Protein AF-P95012-F1 (afdb_monomer_lite)

Structure (mmCIF, N/CA/C/O backbone):
data_AF-P95012-F1
#
_entry.id   AF-P95012-F1
#
loop_
_atom_site.group_PDB
_atom_site.id
_atom_site.type_symbol
_atom_site.label_atom_id
_atom_site.label_alt_id
_atom_site.label_comp_id
_atom_site.label_asym_id
_atom_site.label_entity_id
_atom_site.label_seq_id
_atom_site.pdbx_PDB_ins_code
_atom_site.Cartn_x
_atom_site.Cartn_y
_atom_site.Cartn_z
_atom_site.occupancy
_atom_site.B_iso_or_equiv
_atom_site.auth_seq_id
_atom_site.auth_comp_id
_atom_site.auth_asym_id
_atom_site.auth_atom_id
_atom_site.pdbx_PDB_model_num
ATOM 1 N N . MET A 1 1 ? -33.717 26.864 -17.865 1.00 47.66 1 MET A N 1
ATOM 2 C CA . MET A 1 1 ? -32.302 26.988 -18.289 1.00 47.66 1 MET A CA 1
ATOM 3 C C . MET A 1 1 ? -31.920 25.775 -19.132 1.00 47.66 1 MET A C 1
A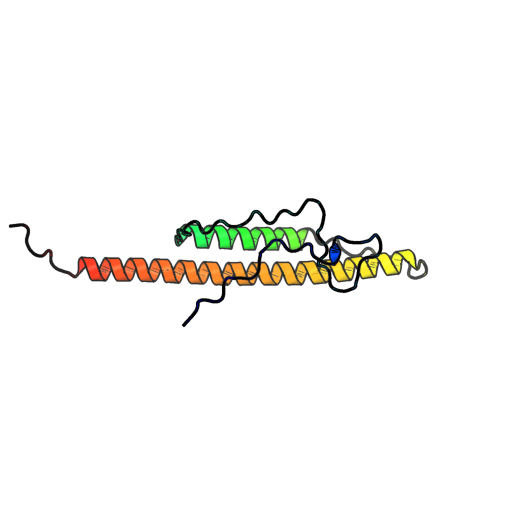TOM 5 O O . MET A 1 1 ? -32.075 24.652 -18.665 1.00 47.66 1 MET A O 1
ATOM 9 N N . ARG A 1 2 ? -31.524 25.977 -20.397 1.00 44.94 2 ARG A N 1
ATOM 10 C CA . ARG A 1 2 ? -31.216 24.892 -21.348 1.00 44.94 2 ARG A CA 1
ATOM 11 C C . ARG A 1 2 ? -29.992 24.105 -20.865 1.00 44.94 2 ARG A C 1
ATOM 13 O O . ARG A 1 2 ? -28.906 24.666 -20.758 1.00 44.94 2 ARG A O 1
ATOM 20 N N . ARG A 1 3 ? -30.170 22.813 -20.566 1.00 48.41 3 ARG A N 1
ATOM 21 C CA . ARG A 1 3 ? -29.067 21.899 -20.235 1.00 48.41 3 ARG A CA 1
ATOM 22 C C . ARG A 1 3 ? -28.123 21.835 -21.438 1.00 48.41 3 ARG A C 1
ATOM 24 O O . ARG A 1 3 ? -28.535 21.402 -22.512 1.00 48.41 3 ARG A O 1
ATOM 31 N N . ARG A 1 4 ? -26.878 22.294 -21.269 1.00 54.50 4 ARG A N 1
ATOM 32 C CA . ARG A 1 4 ? -25.815 22.109 -22.265 1.00 54.50 4 ARG A CA 1
ATOM 33 C C . ARG A 1 4 ? -25.646 20.605 -22.484 1.00 54.50 4 ARG A C 1
ATOM 35 O O . ARG A 1 4 ? -25.278 19.885 -21.560 1.00 54.50 4 ARG A O 1
ATOM 42 N N . ARG A 1 5 ? -25.981 20.133 -23.686 1.00 49.22 5 ARG A N 1
ATOM 43 C CA . ARG A 1 5 ? -25.714 18.759 -24.120 1.00 49.22 5 ARG A CA 1
ATOM 44 C C . ARG A 1 5 ? -24.192 18.551 -24.050 1.00 49.22 5 ARG A C 1
ATOM 46 O O . ARG A 1 5 ? -23.474 19.422 -24.546 1.00 49.22 5 ARG A O 1
ATOM 53 N N . PRO A 1 6 ? -23.691 17.483 -23.407 1.00 45.88 6 PRO A N 1
ATOM 54 C CA . PRO A 1 6 ? -22.258 17.219 -23.364 1.00 45.88 6 PRO A CA 1
ATOM 55 C C . PRO A 1 6 ? -21.727 17.104 -24.802 1.00 45.88 6 PRO A C 1
ATOM 57 O O . PRO A 1 6 ? -22.389 16.465 -25.629 1.00 45.88 6 PRO A O 1
ATOM 60 N N . PRO A 1 7 ? -20.595 17.754 -25.131 1.00 48.25 7 PRO A N 1
ATOM 61 C CA . PRO A 1 7 ? -20.001 17.643 -26.451 1.00 48.25 7 PRO A CA 1
ATOM 62 C C . PRO A 1 7 ? -19.681 16.174 -26.733 1.00 48.25 7 PRO A C 1
ATOM 64 O O . PRO A 1 7 ? -19.196 15.441 -25.874 1.00 48.25 7 PRO A O 1
ATOM 67 N N . HIS A 1 8 ? -20.051 15.770 -27.942 1.00 49.44 8 HIS A N 1
ATOM 68 C CA . HIS A 1 8 ? -19.921 14.445 -28.524 1.00 49.44 8 HIS A CA 1
ATOM 69 C C . HIS A 1 8 ? -18.597 13.769 -28.120 1.00 49.44 8 HIS A C 1
ATOM 71 O O . HIS A 1 8 ? -17.522 14.249 -28.465 1.00 49.44 8 HIS A O 1
ATOM 77 N N . VAL A 1 9 ? -18.678 12.627 -27.433 1.00 56.97 9 VAL A N 1
ATOM 78 C CA . VAL A 1 9 ? -17.547 11.764 -27.019 1.00 56.97 9 VAL A CA 1
ATOM 79 C C . VAL A 1 9 ? -16.832 11.075 -28.193 1.00 56.97 9 VAL A C 1
ATOM 81 O O . VAL A 1 9 ? -16.141 10.085 -28.006 1.00 56.97 9 VAL A O 1
ATOM 84 N N . ASN A 1 10 ? -17.015 11.557 -29.420 1.00 50.69 10 ASN A N 1
ATOM 85 C CA . ASN A 1 10 ? -16.535 10.869 -30.614 1.00 50.69 10 ASN A CA 1
ATOM 86 C C . ASN A 1 10 ? -16.197 11.856 -31.739 1.00 50.69 10 ASN A C 1
ATOM 88 O O . ASN A 1 10 ? -16.606 11.685 -32.883 1.00 50.69 10 ASN A O 1
ATOM 92 N N . ALA A 1 11 ? -15.542 12.966 -31.394 1.00 46.50 11 ALA A N 1
ATOM 93 C CA . ALA A 1 11 ? -14.844 13.756 -32.399 1.00 46.50 11 ALA A CA 1
ATOM 94 C C . ALA A 1 11 ? -13.460 13.117 -32.614 1.00 46.50 11 ALA A C 1
ATOM 96 O O . ALA A 1 11 ? -12.778 12.867 -31.616 1.00 46.50 11 ALA A O 1
ATOM 97 N N . PRO A 1 12 ? -13.037 12.854 -33.865 1.00 50.41 12 PRO A N 1
ATOM 98 C CA . PRO A 1 12 ? -11.712 12.315 -34.150 1.00 50.41 12 PRO A CA 1
ATOM 99 C C . PRO A 1 12 ? -10.655 13.263 -33.579 1.00 50.41 12 PRO A C 1
ATOM 101 O O . PRO A 1 12 ? -10.588 14.441 -33.947 1.00 50.41 12 PRO A O 1
ATOM 104 N N . THR A 1 13 ? -9.883 12.768 -32.615 1.00 54.50 13 THR A N 1
ATOM 105 C CA . THR A 1 13 ? -8.852 13.539 -31.928 1.00 54.50 13 THR A CA 1
ATOM 106 C C . THR A 1 13 ? -7.702 13.853 -32.890 1.00 54.50 13 THR A C 1
ATOM 108 O O . THR A 1 13 ? -7.389 13.051 -33.769 1.00 54.50 13 THR A O 1
ATOM 111 N N . PRO A 1 14 ? -7.018 15.002 -32.730 1.00 57.00 14 PRO A N 1
ATOM 112 C CA . PRO A 1 14 ? -5.882 15.369 -33.582 1.00 57.00 14 PRO A CA 1
ATOM 113 C C . PRO A 1 14 ? -4.758 14.322 -33.602 1.00 57.00 14 PRO A C 1
ATOM 115 O O . PRO A 1 14 ? -4.006 14.264 -34.567 1.00 57.00 14 PRO A O 1
ATOM 118 N N . CYS A 1 15 ? -4.658 13.490 -32.555 1.00 58.06 15 CYS A N 1
ATOM 119 C CA . CYS A 1 15 ? -3.645 12.440 -32.431 1.00 58.06 15 CYS A CA 1
ATOM 120 C C . CYS A 1 15 ? -3.807 11.297 -33.456 1.00 58.06 15 CYS A C 1
ATOM 122 O O . CYS A 1 15 ? -2.877 10.513 -33.589 1.00 58.06 15 CYS A O 1
ATOM 124 N N . ASP A 1 16 ? -4.941 11.191 -34.160 1.00 60.22 16 ASP A N 1
ATOM 125 C CA . ASP A 1 16 ? -5.210 10.097 -35.113 1.00 60.22 16 ASP A CA 1
ATOM 126 C C . ASP A 1 16 ? -4.816 10.442 -36.565 1.00 60.22 16 ASP A C 1
ATOM 128 O O . ASP A 1 16 ? -4.949 9.625 -37.470 1.00 60.22 16 ASP A O 1
ATOM 132 N N . ARG A 1 17 ? -4.376 11.684 -36.830 1.00 58.78 17 ARG A N 1
ATOM 133 C CA . ARG A 1 17 ? -4.340 12.238 -38.197 1.00 58.78 17 ARG A CA 1
ATOM 134 C C . ARG A 1 17 ? -2.951 12.387 -38.836 1.00 58.78 17 ARG A C 1
ATOM 136 O O . ARG A 1 17 ? -2.813 13.169 -39.772 1.00 58.78 17 ARG A O 1
ATOM 143 N N . GLY A 1 18 ? -1.931 11.653 -38.397 1.00 57.53 18 GLY A N 1
ATOM 144 C CA . GLY A 1 18 ? -0.644 11.648 -39.103 1.00 57.53 18 GLY A CA 1
ATOM 145 C C . GLY A 1 18 ? 0.457 10.825 -38.440 1.00 57.53 18 GLY A C 1
ATOM 146 O O . GLY A 1 18 ? 0.387 10.527 -37.252 1.00 57.53 18 GLY A O 1
ATOM 147 N N . ASP A 1 19 ? 1.496 10.508 -39.217 1.00 61.41 19 ASP A N 1
ATOM 148 C CA . ASP A 1 19 ? 2.654 9.710 -38.775 1.00 61.41 19 ASP A CA 1
ATOM 149 C C . ASP A 1 19 ? 3.515 10.420 -37.715 1.00 61.41 19 ASP A C 1
ATOM 151 O O . ASP A 1 19 ? 4.246 9.786 -36.952 1.00 61.41 19 ASP A O 1
ATOM 155 N N . VAL A 1 20 ? 3.432 11.754 -37.641 1.00 59.66 20 VAL A N 1
ATOM 156 C CA . VAL A 1 20 ? 4.244 12.574 -36.734 1.00 59.66 20 VAL A CA 1
ATOM 157 C C . VAL A 1 20 ? 3.426 12.976 -35.505 1.00 59.66 20 VAL A C 1
ATOM 159 O O . VAL A 1 20 ? 2.504 13.787 -35.580 1.00 59.66 20 VAL A O 1
ATOM 162 N N . ARG A 1 21 ? 3.782 12.405 -34.348 1.00 61.12 21 ARG A N 1
ATOM 163 C CA . ARG A 1 21 ? 3.049 12.546 -33.080 1.00 61.12 21 ARG A CA 1
ATOM 164 C C . ARG A 1 21 ? 3.363 13.874 -32.361 1.00 61.12 21 ARG A C 1
ATOM 166 O O . ARG A 1 21 ? 4.525 14.103 -32.023 1.00 61.12 21 ARG A O 1
ATOM 173 N N . PRO A 1 22 ? 2.364 14.722 -32.050 1.00 61.97 22 PRO A N 1
ATOM 174 C CA . PRO A 1 22 ? 2.592 15.983 -31.346 1.00 61.97 22 PRO A CA 1
ATOM 175 C C . PRO A 1 22 ? 2.895 15.790 -29.842 1.00 61.97 22 PRO A C 1
ATOM 177 O O . PRO A 1 22 ? 2.436 14.816 -29.231 1.00 61.97 22 PRO A O 1
ATOM 180 N N . PRO A 1 23 ? 3.637 16.726 -29.213 1.00 60.47 23 PRO A N 1
ATOM 181 C CA . PRO A 1 23 ? 3.909 16.707 -27.777 1.00 60.47 23 PRO A CA 1
ATOM 182 C C . PRO A 1 23 ? 2.610 16.940 -26.990 1.00 60.47 23 PRO A C 1
ATOM 184 O O . PRO A 1 23 ? 1.990 17.994 -27.096 1.00 60.47 23 PRO A O 1
ATOM 187 N N . GLY A 1 24 ? 2.186 15.941 -26.210 1.00 59.53 24 GLY A N 1
ATOM 188 C CA . GLY A 1 24 ? 0.995 16.016 -25.352 1.00 59.53 24 GLY A CA 1
ATOM 189 C C . GLY A 1 24 ? -0.003 14.863 -25.504 1.00 59.53 24 GLY A C 1
ATOM 190 O O . GLY A 1 24 ? -0.880 14.723 -24.654 1.00 59.53 24 GLY A O 1
ATOM 191 N N . CYS A 1 25 ? 0.122 14.007 -26.526 1.00 54.06 25 CYS A N 1
ATOM 192 C CA . CYS A 1 25 ? -0.700 12.793 -26.612 1.00 54.06 25 CYS A CA 1
ATOM 193 C C . CYS A 1 25 ? -0.226 11.770 -25.549 1.00 54.06 25 CYS A C 1
ATOM 195 O O . CYS A 1 25 ? 0.978 11.501 -25.472 1.00 54.06 25 CYS A O 1
ATOM 197 N N . PRO A 1 26 ? -1.122 11.182 -24.730 1.00 55.50 26 PRO A N 1
ATOM 198 C CA . PRO A 1 26 ? -0.739 10.115 -23.812 1.00 55.50 26 PRO A CA 1
ATOM 199 C C . PRO A 1 26 ? -0.221 8.919 -24.616 1.00 55.50 26 PRO A C 1
ATOM 201 O O . PRO A 1 26 ? -0.777 8.567 -25.657 1.00 55.50 26 PRO A O 1
ATOM 204 N N . ALA A 1 27 ? 0.857 8.292 -24.148 1.00 56.62 27 ALA A N 1
ATOM 205 C CA . ALA A 1 27 ? 1.329 7.048 -24.731 1.00 56.62 27 ALA A CA 1
ATOM 206 C C . ALA A 1 27 ? 0.290 5.955 -24.445 1.00 56.62 27 ALA A C 1
ATOM 208 O O . ALA A 1 27 ? 0.255 5.403 -23.347 1.00 56.62 27 ALA A O 1
ATOM 209 N N . SER A 1 28 ? -0.563 5.643 -25.421 1.00 59.53 28 SER A N 1
ATOM 210 C CA . SER A 1 28 ? -1.277 4.369 -25.418 1.00 59.53 28 SER A CA 1
ATOM 211 C C . SER A 1 28 ? -0.226 3.277 -25.582 1.00 59.53 28 SER A C 1
ATOM 213 O O . SER A 1 28 ? 0.340 3.114 -26.661 1.00 59.53 28 SER A O 1
ATOM 215 N N . ILE A 1 29 ? 0.098 2.585 -24.491 1.00 55.81 29 ILE A N 1
ATOM 216 C CA . ILE A 1 29 ? 0.921 1.378 -24.536 1.00 55.81 29 ILE A CA 1
ATOM 217 C C . ILE A 1 29 ? 0.022 0.273 -25.109 1.00 55.81 29 ILE A C 1
ATOM 219 O O . ILE A 1 29 ? -1.009 -0.024 -24.494 1.00 55.81 29 ILE A O 1
ATOM 223 N N . PRO A 1 30 ? 0.358 -0.321 -26.269 1.00 54.44 30 PRO A N 1
ATOM 224 C CA . PRO A 1 30 ? -0.395 -1.449 -26.805 1.00 54.44 30 PRO A CA 1
ATOM 225 C C . PRO A 1 30 ? -0.503 -2.554 -25.746 1.00 54.44 30 PRO A C 1
ATOM 227 O O . PRO A 1 30 ? 0.504 -2.950 -25.163 1.00 54.44 30 PRO A O 1
ATOM 230 N N . GLY A 1 31 ? -1.723 -3.024 -25.474 1.00 50.50 31 GLY A N 1
ATOM 231 C CA . GLY A 1 31 ? -1.992 -4.100 -24.512 1.00 50.50 31 GLY A CA 1
ATOM 232 C C . GLY A 1 31 ? -2.399 -3.664 -23.098 1.00 50.50 31 GLY A C 1
ATOM 233 O O . GLY A 1 31 ? -2.702 -4.527 -22.280 1.00 50.50 31 GLY A O 1
ATOM 234 N N . VAL A 1 32 ? -2.456 -2.361 -22.791 1.00 47.03 32 VAL A N 1
ATOM 235 C CA . VAL A 1 32 ? -2.959 -1.874 -21.492 1.00 47.03 32 VAL A CA 1
ATOM 236 C C . VAL A 1 32 ? -4.377 -1.333 -21.654 1.00 47.03 32 VAL A C 1
ATOM 238 O O . VAL A 1 32 ? -4.600 -0.129 -21.768 1.00 47.03 32 VAL A O 1
ATOM 241 N N . GLU A 1 33 ? -5.361 -2.228 -21.661 1.00 44.88 33 GLU A N 1
ATOM 242 C CA . GLU A 1 33 ? -6.757 -1.819 -21.540 1.00 44.88 33 GLU A CA 1
ATOM 243 C C . GLU A 1 33 ? -7.085 -1.570 -20.066 1.00 44.88 33 GLU A C 1
ATOM 245 O O . GLU A 1 33 ? -7.157 -2.490 -19.250 1.00 44.88 33 GLU A O 1
ATOM 250 N N . VAL A 1 34 ? -7.310 -0.306 -19.703 1.00 50.19 34 VAL A N 1
ATOM 251 C CA . VAL A 1 34 ? -8.006 0.005 -18.452 1.00 50.19 34 VAL A CA 1
ATOM 252 C C . VAL A 1 34 ? -9.465 -0.363 -18.686 1.00 50.19 34 VAL A C 1
ATOM 254 O O . VAL A 1 34 ? -10.230 0.446 -19.210 1.00 50.19 34 VAL A O 1
ATOM 257 N N . ALA A 1 35 ? -9.827 -1.606 -18.357 1.00 49.81 35 ALA A N 1
ATOM 258 C CA . ALA A 1 35 ? -11.193 -2.098 -18.460 1.00 49.81 35 ALA A CA 1
ATOM 259 C C . ALA A 1 35 ? -12.130 -1.089 -17.788 1.00 49.81 35 ALA A C 1
ATOM 261 O O . ALA A 1 35 ? -12.055 -0.849 -16.578 1.00 49.81 35 ALA A O 1
ATOM 262 N N . GLY A 1 36 ? -12.950 -0.432 -18.611 1.00 47.16 36 GLY A N 1
ATOM 263 C CA . GLY A 1 36 ? -13.826 0.647 -18.195 1.00 47.16 36 GLY A CA 1
ATOM 264 C C . GLY A 1 36 ? -14.672 0.196 -17.016 1.00 47.16 36 GLY A C 1
ATOM 265 O O . GLY A 1 36 ? -15.510 -0.696 -17.142 1.00 47.16 36 GLY A O 1
ATOM 266 N N . GLY A 1 37 ? -14.447 0.812 -15.857 1.00 50.09 37 GLY A N 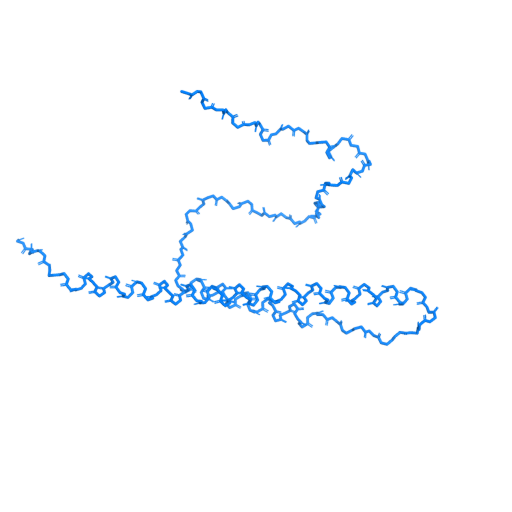1
ATOM 267 C CA . GLY A 1 37 ? -15.272 0.595 -14.683 1.00 50.09 37 GLY A CA 1
ATOM 268 C C . GLY A 1 37 ? -16.679 1.092 -14.977 1.00 50.09 37 GLY A C 1
ATOM 269 O O . GLY A 1 37 ? -16.988 2.269 -14.790 1.00 50.09 37 GLY A O 1
ATOM 270 N N . THR A 1 38 ? -17.541 0.201 -15.466 1.00 53.62 38 THR A N 1
ATOM 271 C CA . THR A 1 38 ? -18.987 0.416 -15.441 1.00 53.62 38 THR A CA 1
ATOM 272 C C . THR A 1 38 ? -19.363 0.850 -14.025 1.00 53.62 38 THR A C 1
ATOM 274 O O . THR A 1 38 ? -18.799 0.346 -13.053 1.00 53.62 38 THR A O 1
ATOM 277 N N . ARG A 1 39 ? -20.284 1.812 -13.890 1.00 58.09 39 ARG A N 1
ATOM 278 C CA . ARG A 1 39 ? -20.786 2.333 -12.603 1.00 58.09 39 ARG A CA 1
ATOM 279 C C . ARG A 1 39 ? -21.597 1.286 -11.818 1.00 58.09 39 ARG A C 1
ATOM 281 O O . ARG A 1 39 ? -22.659 1.598 -11.280 1.00 58.09 39 ARG A O 1
ATOM 288 N N . ALA A 1 40 ? -21.139 0.039 -11.773 1.00 63.41 40 ALA A N 1
ATOM 289 C CA . ALA A 1 40 ? -21.626 -0.956 -10.846 1.00 63.41 40 ALA A CA 1
ATOM 290 C C . ALA A 1 40 ? -21.533 -0.351 -9.444 1.00 63.41 40 ALA A C 1
ATOM 292 O O . ALA A 1 40 ? -20.505 0.214 -9.061 1.00 63.41 40 ALA A O 1
ATOM 293 N N . ARG A 1 41 ? -22.639 -0.403 -8.696 1.00 64.38 41 ARG A N 1
ATOM 294 C CA . ARG A 1 41 ? -22.635 0.012 -7.294 1.00 64.38 41 ARG A CA 1
ATOM 295 C C . ARG A 1 41 ? -21.570 -0.813 -6.582 1.00 64.38 41 ARG A C 1
ATOM 297 O O . ARG A 1 41 ? -21.715 -2.024 -6.445 1.00 64.38 41 ARG A O 1
ATOM 304 N N . LEU A 1 42 ? -20.498 -0.152 -6.165 1.00 69.06 42 LEU A N 1
ATOM 305 C CA . LEU A 1 42 ? -19.417 -0.802 -5.447 1.00 69.06 42 LEU A CA 1
ATOM 306 C C . LEU A 1 42 ? -19.938 -1.171 -4.060 1.00 69.06 42 LEU A C 1
ATOM 308 O O . LEU A 1 42 ? -20.251 -0.294 -3.252 1.00 69.06 42 LEU A O 1
ATOM 312 N N . ARG A 1 43 ? -20.070 -2.471 -3.796 1.00 77.25 43 ARG A N 1
ATOM 313 C CA . ARG A 1 43 ? -20.351 -2.964 -2.451 1.00 77.25 43 ARG A CA 1
ATOM 314 C C . ARG A 1 43 ? -19.025 -3.027 -1.707 1.00 77.25 43 ARG A C 1
ATOM 316 O O . ARG A 1 43 ? -18.138 -3.787 -2.079 1.00 77.25 43 ARG A O 1
ATOM 323 N N . VAL A 1 44 ? -18.888 -2.179 -0.698 1.00 83.12 44 VAL A N 1
ATOM 324 C CA . VAL A 1 44 ? -17.686 -2.089 0.129 1.00 83.12 44 VAL A CA 1
ATOM 325 C C . VAL A 1 44 ? -17.942 -2.869 1.410 1.00 83.12 44 VAL A C 1
ATOM 327 O O . VAL A 1 44 ? -18.923 -2.612 2.100 1.00 83.12 44 VAL A O 1
ATOM 330 N N . THR A 1 45 ? -17.074 -3.827 1.714 1.00 88.00 45 THR A N 1
ATOM 331 C CA . THR A 1 45 ? -17.075 -4.562 2.982 1.00 88.00 45 THR A CA 1
ATOM 332 C C . THR A 1 45 ? -15.755 -4.305 3.701 1.00 88.00 45 THR A C 1
ATOM 334 O O . THR A 1 45 ? -14.734 -4.058 3.054 1.00 88.00 45 THR A O 1
ATOM 337 N N . ALA A 1 46 ? -15.755 -4.352 5.037 1.00 88.88 46 ALA A N 1
ATOM 338 C CA . ALA A 1 46 ? -14.522 -4.200 5.813 1.00 88.88 46 ALA A CA 1
ATOM 339 C C . ALA A 1 46 ? -13.485 -5.271 5.428 1.00 88.88 46 ALA A C 1
ATOM 341 O O . ALA A 1 46 ? -12.318 -4.948 5.214 1.00 88.88 46 ALA A O 1
ATOM 342 N N . ASP A 1 47 ? -13.937 -6.514 5.250 1.00 90.94 47 ASP A N 1
ATOM 343 C CA . ASP A 1 47 ? -13.105 -7.626 4.786 1.00 90.94 47 ASP A CA 1
ATOM 344 C C . ASP A 1 47 ? -12.524 -7.372 3.385 1.00 90.94 47 ASP A C 1
ATOM 346 O O . ASP A 1 47 ? -11.318 -7.480 3.180 1.00 90.94 47 ASP A O 1
ATOM 350 N N . GLY A 1 48 ? -13.340 -6.892 2.439 1.00 91.81 48 GLY A N 1
ATOM 351 C CA . GLY A 1 48 ? -12.881 -6.562 1.087 1.00 91.81 48 GLY A CA 1
ATOM 352 C C . GLY A 1 48 ? -11.851 -5.429 1.058 1.00 91.81 48 GLY A C 1
ATOM 353 O O . GLY A 1 48 ? -10.883 -5.487 0.297 1.00 91.81 48 GLY A O 1
ATOM 354 N N . LEU A 1 49 ? -12.009 -4.415 1.917 1.00 92.38 49 LEU A N 1
ATOM 355 C CA . LEU A 1 49 ? -11.013 -3.351 2.083 1.00 92.38 49 LEU A CA 1
ATOM 356 C C . LEU A 1 49 ? -9.697 -3.891 2.654 1.00 92.38 49 LEU A C 1
ATOM 358 O O . LEU A 1 49 ? -8.627 -3.496 2.191 1.00 92.38 49 LEU A O 1
ATOM 362 N N . GLN A 1 50 ? -9.768 -4.803 3.624 1.00 93.19 50 GLN A N 1
ATOM 363 C CA . GLN A 1 50 ? -8.590 -5.413 4.235 1.00 93.19 50 GLN A CA 1
ATOM 364 C C . GLN A 1 50 ? -7.869 -6.362 3.267 1.00 93.19 50 GLN A C 1
ATOM 366 O O . GLN A 1 50 ? -6.642 -6.327 3.173 1.00 93.19 50 GLN A O 1
ATOM 371 N N . ALA A 1 51 ? -8.613 -7.146 2.486 1.00 93.50 51 ALA A N 1
ATOM 372 C CA . ALA A 1 51 ? -8.062 -7.991 1.432 1.00 93.50 51 ALA A CA 1
ATOM 373 C C . ALA A 1 51 ? -7.355 -7.152 0.354 1.00 93.50 51 ALA A C 1
ATOM 375 O O . ALA A 1 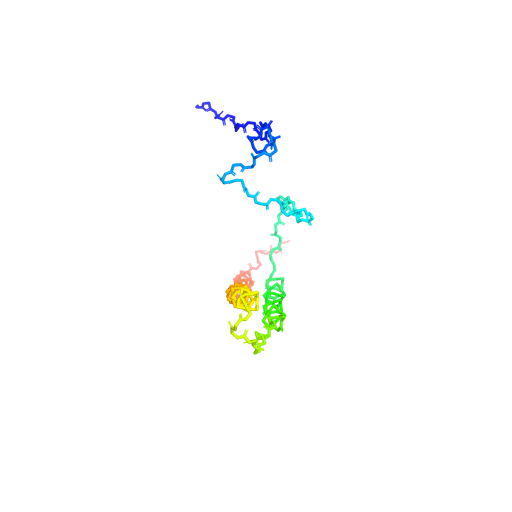51 ? -6.236 -7.470 -0.056 1.00 93.50 51 ALA A O 1
ATOM 376 N N . LEU A 1 52 ? -7.959 -6.032 -0.063 1.00 94.19 52 LEU A N 1
ATOM 377 C CA . LEU A 1 52 ? -7.331 -5.106 -1.005 1.00 94.19 52 LEU A CA 1
ATOM 378 C C . LEU A 1 52 ? -6.082 -4.444 -0.407 1.00 94.19 52 LEU A C 1
ATOM 380 O O . LEU A 1 52 ? -5.074 -4.320 -1.101 1.00 94.19 52 LEU A O 1
ATOM 384 N N . ALA A 1 53 ? -6.117 -4.067 0.875 1.00 93.69 53 ALA A N 1
ATOM 385 C CA . ALA A 1 53 ? -4.949 -3.550 1.581 1.00 93.69 53 ALA A CA 1
ATOM 386 C C . ALA A 1 53 ? -3.795 -4.564 1.575 1.00 93.69 53 ALA A C 1
ATOM 388 O O . ALA A 1 53 ? -2.670 -4.210 1.220 1.00 93.69 53 ALA A O 1
ATOM 389 N N . GLY A 1 54 ? -4.090 -5.829 1.892 1.00 96.44 54 GLY A N 1
ATOM 390 C CA . GLY A 1 54 ? -3.129 -6.928 1.820 1.00 96.44 54 GLY A CA 1
ATOM 391 C C . GLY A 1 54 ? -2.539 -7.075 0.420 1.00 96.44 54 GLY A C 1
ATOM 392 O O . GLY A 1 54 ? -1.322 -7.074 0.265 1.00 96.44 54 GLY A O 1
ATOM 393 N N . ARG A 1 55 ? -3.383 -7.070 -0.618 1.00 96.19 55 ARG A N 1
ATOM 394 C CA . ARG A 1 55 ? -2.932 -7.151 -2.015 1.00 96.19 55 ARG A CA 1
ATOM 395 C C . ARG A 1 55 ? -2.021 -5.987 -2.409 1.00 96.19 55 ARG A C 1
ATOM 397 O O . ARG A 1 55 ? -1.002 -6.208 -3.058 1.00 96.19 55 ARG A O 1
ATOM 404 N N . CYS A 1 56 ? -2.351 -4.757 -2.012 1.00 94.88 56 CYS A N 1
ATOM 405 C CA . CYS A 1 56 ? -1.486 -3.599 -2.240 1.00 94.88 56 CYS A CA 1
ATOM 406 C C . CYS A 1 56 ? -0.130 -3.752 -1.534 1.00 94.88 56 CYS A C 1
ATOM 408 O O . CYS A 1 56 ? 0.897 -3.416 -2.122 1.00 94.88 56 CYS A O 1
ATOM 410 N N . ALA A 1 57 ? -0.110 -4.269 -0.303 1.00 94.56 57 ALA A N 1
ATOM 411 C CA . ALA A 1 57 ? 1.128 -4.513 0.432 1.00 94.56 57 ALA A CA 1
ATOM 412 C C . ALA A 1 57 ? 1.986 -5.609 -0.224 1.00 94.56 57 ALA A C 1
ATOM 414 O O . ALA A 1 57 ? 3.193 -5.417 -0.372 1.00 94.56 57 ALA A O 1
ATOM 415 N N . THR A 1 58 ? 1.369 -6.704 -0.680 1.00 96.38 58 THR A N 1
ATOM 416 C CA . THR A 1 58 ? 2.047 -7.783 -1.414 1.00 96.38 58 THR A CA 1
ATOM 417 C C . THR A 1 58 ? 2.669 -7.267 -2.706 1.00 96.38 58 THR A C 1
ATOM 419 O O . THR A 1 58 ? 3.874 -7.406 -2.887 1.00 96.38 58 THR A O 1
ATOM 422 N N . LEU A 1 59 ? 1.895 -6.571 -3.549 1.00 96.19 59 LEU A N 1
ATOM 423 C CA . LEU A 1 59 ? 2.402 -5.996 -4.802 1.00 96.19 59 LEU A CA 1
ATOM 424 C C . LEU A 1 59 ? 3.532 -4.986 -4.559 1.00 96.19 59 LEU A C 1
ATOM 426 O O . LEU A 1 59 ? 4.497 -4.935 -5.316 1.00 96.19 59 LEU A O 1
ATOM 430 N N . ALA A 1 60 ? 3.455 -4.196 -3.483 1.00 92.12 60 ALA A N 1
ATOM 431 C CA . ALA A 1 60 ? 4.543 -3.300 -3.101 1.00 92.12 60 ALA A CA 1
ATOM 432 C C . ALA A 1 60 ? 5.813 -4.061 -2.690 1.00 92.12 60 ALA A C 1
ATOM 434 O O . ALA A 1 60 ? 6.921 -3.594 -2.956 1.00 92.12 60 ALA A O 1
ATOM 435 N N . GLY A 1 61 ? 5.658 -5.199 -2.010 1.00 91.62 61 GLY A N 1
ATOM 436 C CA . GLY A 1 61 ? 6.754 -6.101 -1.660 1.00 91.62 61 GLY A CA 1
ATOM 437 C C . GLY A 1 61 ? 7.403 -6.712 -2.899 1.00 91.62 61 GLY A C 1
ATOM 438 O O . GLY A 1 61 ? 8.618 -6.617 -3.052 1.00 91.62 61 GLY A O 1
ATOM 439 N N . GLU A 1 62 ? 6.594 -7.244 -3.813 1.00 93.56 62 GLU A N 1
ATOM 440 C CA . GLU A 1 62 ? 7.044 -7.817 -5.087 1.00 93.56 62 GLU A CA 1
ATOM 441 C C . GLU A 1 62 ? 7.774 -6.784 -5.951 1.00 93.56 62 GLU A C 1
ATOM 443 O O . GLU A 1 62 ? 8.876 -7.050 -6.424 1.00 93.56 62 GLU A O 1
ATOM 448 N N . LEU A 1 63 ? 7.220 -5.573 -6.093 1.00 89.88 63 LEU A N 1
ATOM 449 C CA . LEU A 1 63 ? 7.879 -4.482 -6.817 1.00 89.88 63 LEU A CA 1
ATOM 450 C C . LEU A 1 63 ? 9.220 -4.110 -6.190 1.00 89.88 63 LEU A C 1
ATOM 452 O O . LEU A 1 63 ? 10.182 -3.888 -6.916 1.00 89.88 63 LEU A O 1
ATOM 456 N N . SER A 1 64 ? 9.302 -4.044 -4.858 1.00 86.69 64 SER A N 1
ATOM 457 C CA . SER A 1 64 ? 10.568 -3.780 -4.169 1.00 86.69 64 SER A CA 1
ATOM 458 C C . SER A 1 64 ? 11.588 -4.907 -4.361 1.00 86.69 64 SER A C 1
ATOM 460 O O . SER A 1 64 ? 12.770 -4.607 -4.484 1.00 86.69 64 SER A O 1
ATOM 462 N N . ALA A 1 65 ? 11.152 -6.168 -4.411 1.00 85.62 65 ALA A N 1
ATOM 463 C CA . ALA A 1 65 ? 12.029 -7.316 -4.635 1.00 85.62 65 ALA A CA 1
ATOM 464 C C . ALA A 1 65 ? 12.504 -7.431 -6.095 1.00 85.62 65 ALA A C 1
ATOM 466 O O . ALA A 1 65 ? 13.610 -7.901 -6.346 1.00 85.62 65 ALA A O 1
ATOM 467 N N . ALA A 1 66 ? 11.689 -6.985 -7.055 1.00 83.06 66 ALA A N 1
ATOM 468 C CA . ALA A 1 66 ? 12.004 -7.041 -8.481 1.00 83.06 66 ALA A CA 1
ATOM 469 C C . ALA A 1 66 ? 13.015 -5.975 -8.941 1.00 83.06 66 ALA A C 1
ATOM 471 O O . ALA A 1 66 ? 13.551 -6.084 -10.046 1.00 83.06 66 ALA A O 1
ATOM 472 N N . VAL A 1 67 ? 13.286 -4.935 -8.138 1.00 75.94 67 VAL A N 1
ATOM 473 C CA . VAL A 1 67 ? 14.311 -3.936 -8.477 1.00 75.94 67 VAL A CA 1
ATOM 474 C C . VAL A 1 67 ? 15.688 -4.595 -8.417 1.00 75.94 67 VAL A C 1
ATOM 476 O O . VAL A 1 67 ? 16.247 -4.804 -7.343 1.00 75.94 67 VAL A O 1
ATOM 479 N N . ALA A 1 68 ? 16.236 -4.912 -9.590 1.00 66.81 68 ALA A N 1
ATOM 480 C CA . ALA A 1 68 ? 17.571 -5.477 -9.717 1.00 66.81 68 ALA A CA 1
ATOM 481 C C . ALA A 1 68 ? 18.647 -4.483 -9.230 1.00 66.81 68 ALA A C 1
ATOM 483 O O . ALA A 1 68 ? 18.531 -3.279 -9.491 1.00 66.81 68 ALA A O 1
ATOM 484 N N . PRO A 1 69 ? 19.712 -4.959 -8.559 1.00 65.31 69 PRO A N 1
ATOM 485 C CA . PRO A 1 69 ? 20.844 -4.115 -8.216 1.00 65.31 69 PRO A CA 1
ATOM 486 C C . PRO A 1 69 ? 21.546 -3.633 -9.488 1.00 65.31 69 PRO A C 1
ATOM 488 O O . PRO A 1 69 ? 21.811 -4.411 -10.406 1.00 65.31 69 PRO A O 1
ATOM 491 N N . SER A 1 70 ? 21.886 -2.346 -9.526 1.00 65.00 70 SER A N 1
ATOM 492 C CA . SER A 1 70 ? 22.822 -1.810 -10.510 1.00 65.00 70 SER A CA 1
ATOM 493 C C . SER A 1 70 ? 24.146 -2.568 -10.374 1.00 65.00 70 SER A C 1
ATOM 495 O O . SER A 1 70 ? 24.756 -2.556 -9.304 1.00 65.00 70 SER A O 1
ATOM 497 N N . GLY A 1 71 ? 24.583 -3.252 -11.432 1.00 65.19 71 GLY A N 1
ATOM 498 C CA . GLY A 1 71 ? 25.880 -3.923 -11.434 1.00 65.19 71 GLY A CA 1
ATOM 499 C C . GLY A 1 71 ? 27.031 -2.920 -11.321 1.00 65.19 71 GLY A C 1
ATOM 500 O O . GLY A 1 71 ? 26.897 -1.754 -11.697 1.00 65.19 71 GLY A O 1
ATOM 501 N N . ALA A 1 72 ? 28.187 -3.370 -10.828 1.00 65.50 72 ALA A N 1
ATOM 502 C CA . ALA A 1 72 ? 29.425 -2.623 -11.008 1.00 65.50 72 ALA A CA 1
ATOM 503 C C . ALA A 1 72 ? 29.746 -2.617 -12.504 1.00 65.50 72 ALA A C 1
ATOM 505 O O . ALA A 1 72 ? 29.863 -3.681 -13.112 1.00 65.50 72 ALA A O 1
ATOM 506 N N . VAL A 1 73 ? 29.860 -1.435 -13.108 1.00 64.62 73 VAL A N 1
ATOM 507 C CA . VAL A 1 73 ? 30.190 -1.341 -14.530 1.00 64.62 73 VAL A CA 1
ATOM 508 C C . VAL A 1 73 ? 31.363 -0.410 -14.748 1.00 64.62 73 VAL A C 1
ATOM 510 O O . VAL A 1 73 ? 31.549 0.574 -14.033 1.00 64.62 73 VAL A O 1
ATOM 513 N N . LEU A 1 74 ? 32.177 -0.765 -15.736 1.00 66.75 74 LEU A N 1
ATOM 514 C CA . LEU A 1 74 ? 33.350 -0.012 -16.135 1.00 66.75 74 LEU A CA 1
ATOM 515 C C . LEU A 1 74 ? 32.913 1.354 -16.680 1.00 66.75 74 LEU A C 1
ATOM 517 O O . LEU A 1 74 ? 32.221 1.438 -17.695 1.00 66.75 74 LEU A O 1
ATOM 521 N N . SER A 1 75 ? 33.333 2.423 -16.005 1.00 68.12 75 SER A N 1
ATOM 522 C CA . SER A 1 75 ? 32.922 3.807 -16.281 1.00 68.12 75 SER A CA 1
ATOM 523 C C . SER A 1 75 ? 33.285 4.310 -17.682 1.00 68.12 75 SER A C 1
ATOM 525 O O . SER A 1 75 ? 32.658 5.247 -18.168 1.00 68.12 75 SER A O 1
ATOM 527 N N . TRP A 1 76 ? 34.265 3.693 -18.348 1.00 70.56 76 TRP A N 1
ATOM 528 C CA . TRP A 1 76 ? 34.691 4.079 -19.696 1.00 70.56 76 TRP A CA 1
ATOM 529 C C . TRP A 1 76 ? 33.714 3.638 -20.796 1.00 70.56 76 TRP A C 1
ATOM 531 O O . TRP A 1 76 ? 33.757 4.168 -21.905 1.00 70.56 76 TRP A O 1
ATOM 541 N N . GLN A 1 77 ? 32.807 2.699 -20.514 1.00 77.75 77 GLN A N 1
ATOM 542 C CA . GLN A 1 77 ? 31.780 2.293 -21.470 1.00 77.75 77 GLN A CA 1
ATOM 543 C C . GLN A 1 77 ? 30.565 3.219 -21.339 1.00 77.75 77 GLN A C 1
ATOM 545 O O . GLN A 1 77 ? 29.740 3.056 -20.444 1.00 77.75 77 GLN A O 1
ATOM 550 N N . ALA A 1 78 ? 30.405 4.181 -22.252 1.00 80.12 78 ALA A N 1
ATOM 551 C CA . ALA A 1 78 ? 29.271 5.116 -22.223 1.00 80.12 78 ALA A CA 1
ATOM 552 C C . ALA A 1 78 ? 27.902 4.402 -22.159 1.00 80.12 78 ALA A C 1
ATOM 554 O O . ALA A 1 78 ? 27.007 4.820 -21.424 1.00 80.12 78 ALA A O 1
ATOM 555 N N . ASN A 1 79 ? 27.768 3.271 -22.863 1.00 82.62 79 ASN A N 1
ATOM 556 C CA . ASN A 1 79 ? 26.561 2.440 -22.837 1.00 82.62 79 ASN A CA 1
ATOM 557 C C . ASN A 1 79 ? 26.274 1.871 -21.441 1.00 82.62 79 ASN A C 1
ATOM 559 O O . ASN A 1 79 ? 25.132 1.884 -20.991 1.00 82.62 79 ASN A O 1
ATOM 563 N N . ALA A 1 80 ? 27.307 1.427 -20.727 1.00 82.25 80 ALA A N 1
ATOM 564 C CA . ALA A 1 80 ? 27.171 0.936 -19.364 1.00 82.25 80 ALA A CA 1
ATOM 565 C C . ALA A 1 80 ? 26.677 2.016 -18.398 1.00 82.25 80 ALA A C 1
ATOM 567 O O . ALA A 1 80 ? 25.781 1.774 -17.589 1.00 82.25 80 ALA A O 1
ATOM 568 N N . VAL A 1 81 ? 27.238 3.223 -18.502 1.00 83.50 81 VAL A N 1
ATOM 569 C CA . VAL A 1 81 ? 26.817 4.369 -17.687 1.00 83.50 81 VAL A CA 1
ATOM 570 C C . VAL A 1 81 ? 25.351 4.712 -17.964 1.00 83.50 81 VAL A C 1
ATOM 572 O O . VAL A 1 81 ? 24.583 4.923 -17.024 1.00 83.50 81 VAL A O 1
ATOM 575 N N . ALA A 1 82 ? 24.936 4.706 -19.234 1.00 85.88 82 ALA A N 1
ATOM 576 C CA . ALA A 1 82 ? 23.550 4.959 -19.619 1.00 85.88 82 ALA A CA 1
ATOM 577 C C . ALA A 1 82 ? 22.581 3.894 -19.068 1.00 85.88 82 ALA A C 1
ATOM 579 O O . ALA A 1 82 ? 21.534 4.247 -18.520 1.00 85.88 82 ALA A O 1
ATOM 580 N N . VAL A 1 83 ? 22.943 2.609 -19.150 1.00 85.75 83 VAL A N 1
ATOM 581 C CA . VAL A 1 83 ? 22.149 1.496 -18.598 1.00 85.75 83 VAL A CA 1
ATOM 582 C C . VAL A 1 83 ? 22.032 1.606 -17.076 1.00 85.75 83 VAL A C 1
ATOM 584 O O . VAL A 1 83 ? 20.930 1.506 -16.539 1.00 85.75 83 VAL A O 1
ATOM 587 N N . ASN A 1 84 ? 23.124 1.914 -16.376 1.00 85.31 84 ASN A N 1
ATOM 588 C CA . ASN A 1 84 ? 23.096 2.129 -14.928 1.00 85.31 84 ASN A CA 1
ATOM 589 C C . ASN A 1 84 ? 22.210 3.309 -14.527 1.00 85.31 84 ASN A C 1
ATOM 591 O O . ASN A 1 84 ? 21.446 3.211 -13.566 1.00 85.31 84 ASN A O 1
ATOM 595 N N . ALA A 1 85 ? 22.270 4.417 -15.270 1.00 85.69 85 ALA A N 1
ATOM 596 C CA . ALA A 1 85 ? 21.395 5.559 -15.032 1.00 85.69 85 ALA A CA 1
ATOM 597 C C . ALA A 1 85 ? 19.917 5.198 -15.266 1.00 85.69 85 ALA A C 1
ATOM 599 O O . ALA A 1 85 ? 19.050 5.623 -14.498 1.00 85.69 85 ALA A O 1
ATOM 600 N N . ALA A 1 86 ? 19.618 4.393 -16.290 1.00 86.62 86 ALA A N 1
ATOM 601 C CA . ALA A 1 86 ? 18.270 3.891 -16.543 1.00 86.62 86 ALA A CA 1
ATOM 602 C C . ALA A 1 86 ? 17.784 2.965 -15.414 1.00 86.62 86 ALA A C 1
ATOM 604 O O . ALA A 1 86 ? 16.666 3.143 -14.928 1.00 86.62 86 ALA A O 1
ATOM 605 N N . HIS A 1 87 ? 18.630 2.051 -14.930 1.00 86.94 87 HIS A N 1
ATOM 606 C CA . HIS A 1 87 ? 18.316 1.195 -13.784 1.00 86.94 87 HIS A CA 1
ATOM 607 C C . HIS A 1 87 ? 18.095 1.995 -12.501 1.00 86.94 87 HIS A C 1
ATOM 609 O O . HIS A 1 87 ? 17.115 1.749 -11.803 1.00 86.94 87 HIS A O 1
ATOM 615 N N . ALA A 1 88 ? 18.921 3.007 -12.225 1.00 85.75 88 ALA A N 1
ATOM 616 C CA . ALA A 1 88 ? 18.733 3.879 -11.068 1.00 85.75 88 ALA A CA 1
ATOM 617 C C . ALA A 1 88 ? 17.385 4.622 -11.124 1.00 85.75 88 ALA A C 1
ATOM 619 O O . ALA A 1 88 ? 16.665 4.687 -10.126 1.00 85.75 88 ALA A O 1
ATOM 620 N N . ARG A 1 89 ? 16.997 5.132 -12.302 1.00 89.06 89 ARG A N 1
ATOM 621 C CA . ARG A 1 89 ? 15.688 5.779 -12.504 1.00 89.06 89 ARG A CA 1
ATOM 622 C C . ARG A 1 89 ? 14.531 4.795 -12.348 1.00 89.06 89 ARG A C 1
ATOM 624 O O . ARG A 1 89 ? 13.539 5.134 -11.707 1.00 89.06 89 ARG A O 1
ATOM 631 N N . ALA A 1 90 ? 14.659 3.587 -12.895 1.00 87.56 90 ALA A N 1
ATOM 632 C CA . ALA A 1 90 ? 13.659 2.535 -12.742 1.00 87.56 90 ALA A CA 1
ATOM 633 C C . ALA A 1 90 ? 13.502 2.120 -11.270 1.00 87.56 90 ALA A C 1
ATOM 635 O O . ALA A 1 90 ? 12.379 2.021 -10.781 1.00 87.56 90 ALA A O 1
ATOM 636 N N . GLY A 1 91 ? 14.612 1.969 -10.541 1.00 89.12 91 GLY A N 1
ATOM 637 C CA . GLY A 1 91 ? 14.612 1.673 -9.110 1.00 89.12 91 GLY A CA 1
ATOM 638 C C . GLY A 1 91 ? 13.952 2.776 -8.282 1.00 89.12 91 GLY A C 1
ATOM 639 O O . GLY A 1 91 ? 13.107 2.487 -7.436 1.00 89.12 91 GLY A O 1
ATOM 640 N N . ALA A 1 92 ? 14.250 4.046 -8.575 1.00 88.06 92 ALA A N 1
ATOM 641 C CA . ALA A 1 92 ? 13.600 5.180 -7.918 1.00 88.06 92 ALA A CA 1
ATOM 642 C C . ALA A 1 92 ? 12.084 5.221 -8.191 1.00 88.06 92 ALA A C 1
ATOM 644 O O . ALA A 1 92 ? 11.290 5.426 -7.270 1.00 88.06 92 ALA A O 1
ATOM 645 N N . ALA A 1 93 ? 11.668 4.974 -9.437 1.00 90.12 93 ALA A N 1
ATOM 646 C CA . ALA A 1 93 ? 10.255 4.908 -9.802 1.00 90.12 93 ALA A CA 1
ATOM 647 C C . ALA A 1 93 ? 9.537 3.747 -9.093 1.00 90.12 93 ALA A C 1
ATOM 649 O O . ALA A 1 93 ? 8.463 3.943 -8.522 1.00 90.12 93 ALA A O 1
ATOM 650 N N . ALA A 1 94 ? 10.145 2.560 -9.063 1.00 90.06 94 ALA A N 1
ATOM 651 C CA . ALA A 1 94 ? 9.606 1.399 -8.364 1.00 90.06 94 ALA A CA 1
ATOM 652 C C . ALA A 1 94 ? 9.486 1.643 -6.850 1.00 90.06 94 ALA A C 1
ATOM 654 O O . ALA A 1 94 ? 8.467 1.293 -6.252 1.00 90.06 94 ALA A O 1
ATOM 655 N N . ALA A 1 95 ? 10.469 2.309 -6.235 1.00 89.25 95 ALA A N 1
ATOM 656 C CA . ALA A 1 95 ? 10.414 2.700 -4.827 1.00 89.25 95 ALA A CA 1
ATOM 657 C C . ALA A 1 95 ? 9.277 3.698 -4.542 1.00 89.25 95 ALA A C 1
ATOM 659 O O . ALA A 1 95 ? 8.553 3.551 -3.556 1.00 89.25 95 ALA A O 1
ATOM 660 N N . ALA A 1 96 ? 9.066 4.683 -5.418 1.00 93.44 96 ALA A N 1
ATOM 661 C CA . ALA A 1 96 ? 7.964 5.633 -5.280 1.00 93.44 96 ALA A CA 1
ATOM 662 C C . ALA A 1 96 ? 6.590 4.948 -5.417 1.00 93.44 96 ALA A C 1
ATOM 664 O O . ALA A 1 96 ? 5.672 5.216 -4.634 1.00 93.44 96 ALA A O 1
ATOM 665 N N . VAL A 1 97 ? 6.446 4.031 -6.380 1.00 94.56 97 VAL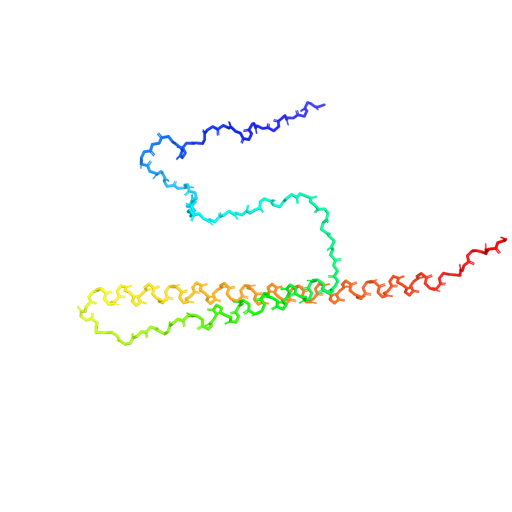 A N 1
ATOM 666 C CA . VAL A 1 97 ? 5.208 3.261 -6.577 1.00 94.56 97 VAL A CA 1
ATOM 667 C C . VAL A 1 97 ? 4.948 2.327 -5.394 1.00 94.56 97 VAL A C 1
ATOM 669 O O . VAL A 1 97 ? 3.825 2.301 -4.887 1.00 94.56 97 VAL A O 1
ATOM 672 N N . SER A 1 98 ? 5.964 1.616 -4.898 1.00 93.69 98 SER A N 1
ATOM 673 C CA . SER A 1 98 ? 5.809 0.723 -3.745 1.00 93.69 98 SER A CA 1
ATOM 674 C C . SER A 1 98 ? 5.451 1.499 -2.473 1.00 93.69 98 SER A C 1
ATOM 676 O O . SER A 1 98 ? 4.555 1.086 -1.735 1.00 93.69 98 SER A O 1
ATOM 678 N N . ALA A 1 99 ? 6.053 2.672 -2.250 1.00 94.12 99 ALA A N 1
ATOM 679 C CA . ALA A 1 99 ? 5.688 3.559 -1.147 1.00 94.12 99 ALA A CA 1
ATOM 680 C C . ALA A 1 99 ? 4.223 4.011 -1.242 1.00 94.12 99 ALA A C 1
ATOM 682 O O . ALA A 1 99 ? 3.484 3.933 -0.256 1.00 94.12 99 ALA A O 1
ATOM 683 N N . ARG A 1 100 ? 3.767 4.406 -2.438 1.00 97.44 100 ARG A N 1
ATOM 684 C CA . ARG A 1 100 ? 2.362 4.766 -2.675 1.00 97.44 100 ARG A CA 1
ATOM 685 C C . ARG A 1 100 ? 1.424 3.592 -2.399 1.00 97.44 100 ARG A C 1
ATOM 687 O O . ARG A 1 100 ? 0.415 3.780 -1.728 1.00 97.44 100 ARG A O 1
ATOM 694 N N . MET A 1 101 ? 1.760 2.390 -2.863 1.00 96.62 101 MET A N 1
ATOM 695 C CA . MET A 1 101 ? 0.964 1.185 -2.616 1.00 96.62 101 MET A CA 1
ATOM 696 C C . MET A 1 101 ? 0.869 0.845 -1.124 1.00 96.62 101 MET A C 1
ATOM 698 O O . MET A 1 101 ? -0.222 0.536 -0.645 1.00 96.62 101 MET A O 1
ATOM 702 N N . ARG A 1 102 ? 1.965 0.972 -0.362 1.00 97.00 102 ARG A N 1
ATOM 703 C CA . ARG A 1 102 ? 1.948 0.791 1.102 1.00 97.00 102 ARG A CA 1
ATOM 704 C C . ARG A 1 102 ? 1.088 1.845 1.799 1.00 97.00 102 ARG A C 1
ATOM 706 O O . ARG A 1 102 ? 0.309 1.502 2.684 1.00 97.00 102 ARG A O 1
ATOM 713 N N . ALA A 1 103 ? 1.169 3.107 1.375 1.00 97.19 103 ALA A N 1
ATOM 714 C CA . ALA A 1 103 ? 0.310 4.167 1.901 1.00 97.19 103 ALA A CA 1
ATOM 715 C C . ALA A 1 103 ? -1.176 3.896 1.603 1.00 97.19 103 ALA A C 1
ATOM 717 O O . ALA A 1 103 ? -2.025 4.047 2.482 1.00 97.19 103 ALA A O 1
ATOM 718 N N . THR A 1 104 ? -1.497 3.427 0.392 1.00 97.00 104 THR A N 1
ATOM 719 C CA . THR A 1 104 ? -2.853 2.991 0.030 1.00 97.00 104 THR A CA 1
ATOM 720 C C . THR A 1 104 ? -3.311 1.811 0.885 1.00 97.00 104 THR A C 1
ATOM 722 O O . THR A 1 104 ? -4.423 1.852 1.406 1.00 97.00 104 THR A O 1
ATOM 725 N N . ALA A 1 105 ? -2.460 0.805 1.103 1.00 94.75 105 ALA A N 1
ATOM 726 C CA . ALA A 1 105 ? -2.769 -0.320 1.982 1.00 94.75 105 ALA A CA 1
ATOM 727 C C . ALA A 1 105 ? -3.098 0.145 3.411 1.00 94.75 105 ALA A C 1
ATOM 729 O O . ALA A 1 105 ? -4.115 -0.254 3.977 1.00 94.75 105 ALA A O 1
ATOM 730 N N . ALA A 1 106 ? -2.295 1.053 3.973 1.00 97.00 106 ALA A N 1
ATOM 731 C CA . ALA A 1 106 ? -2.540 1.612 5.300 1.00 97.00 106 ALA A CA 1
ATOM 732 C C . ALA A 1 106 ? -3.872 2.382 5.372 1.00 97.00 106 ALA A C 1
ATOM 734 O O . ALA A 1 106 ? -4.645 2.202 6.318 1.00 97.00 106 ALA A O 1
ATOM 735 N N . ALA A 1 107 ? -4.171 3.200 4.356 1.00 96.94 107 ALA A N 1
ATOM 736 C CA . ALA A 1 107 ? -5.423 3.947 4.273 1.00 96.94 107 ALA A CA 1
ATOM 737 C C . ALA A 1 107 ? -6.647 3.021 4.164 1.00 96.94 107 ALA A C 1
ATOM 739 O O . ALA A 1 107 ? -7.641 3.237 4.860 1.00 96.94 107 ALA A O 1
ATOM 740 N N . LEU A 1 108 ? -6.561 1.966 3.349 1.00 96.56 108 LEU A N 1
ATOM 741 C CA . LEU A 1 108 ? -7.613 0.957 3.211 1.00 96.56 108 LEU A CA 1
ATOM 742 C C . LEU A 1 108 ? -7.831 0.183 4.515 1.00 96.56 108 LEU A C 1
ATOM 744 O O . LEU A 1 108 ? -8.973 0.034 4.939 1.00 96.56 108 LEU A O 1
ATOM 748 N N . GLY A 1 109 ? -6.760 -0.222 5.204 1.00 95.62 109 GLY A N 1
ATOM 749 C CA . GLY A 1 109 ? -6.869 -0.877 6.509 1.00 95.62 109 GLY A CA 1
ATOM 750 C C . GLY A 1 109 ? -7.492 0.032 7.577 1.00 95.62 109 GLY A C 1
ATOM 751 O O . GLY A 1 109 ? -8.304 -0.412 8.388 1.00 95.62 109 GLY A O 1
ATOM 752 N N . GLN A 1 110 ? -7.180 1.332 7.560 1.00 97.19 110 GLN A N 1
ATOM 753 C CA . GLN A 1 110 ? -7.838 2.299 8.442 1.00 97.19 110 GLN A CA 1
ATOM 754 C C . GLN A 1 110 ? -9.321 2.479 8.092 1.00 97.19 110 GLN A C 1
ATOM 756 O O . GLN A 1 110 ? -10.153 2.579 8.997 1.00 97.19 110 GLN 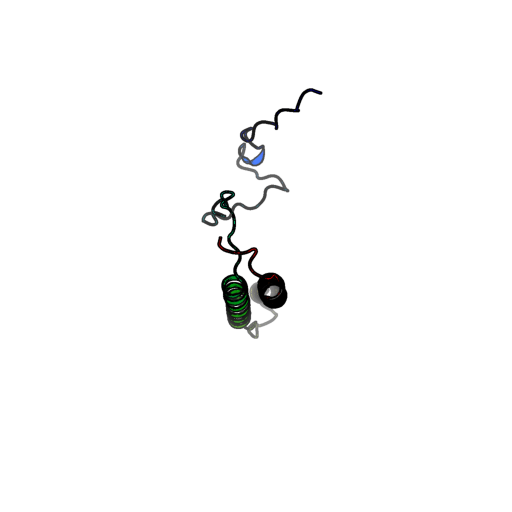A O 1
ATOM 761 N N . ALA A 1 111 ? -9.662 2.511 6.803 1.00 94.69 111 ALA A N 1
ATOM 762 C CA . ALA A 1 111 ? -11.045 2.577 6.347 1.00 94.69 111 ALA A CA 1
ATOM 763 C C . ALA A 1 111 ? -11.833 1.322 6.751 1.00 94.69 111 ALA A C 1
ATOM 765 O O . ALA A 1 111 ? -12.942 1.456 7.260 1.00 94.69 111 ALA A O 1
ATOM 766 N N . ALA A 1 112 ? -11.242 0.129 6.625 1.00 93.12 112 ALA A N 1
ATOM 767 C CA . ALA A 1 112 ? -11.842 -1.134 7.050 1.00 93.12 112 ALA A CA 1
ATOM 768 C C . ALA A 1 112 ? -12.194 -1.122 8.544 1.00 93.12 112 ALA A C 1
ATOM 770 O O . ALA A 1 112 ? -13.327 -1.424 8.917 1.00 93.12 112 ALA A O 1
ATOM 771 N N . ARG A 1 113 ? -11.253 -0.686 9.395 1.00 95.12 113 ARG A N 1
ATOM 772 C CA . ARG A 1 113 ? -11.485 -0.551 10.843 1.00 95.12 113 ARG A CA 1
ATOM 773 C C . ARG A 1 113 ? -12.596 0.444 11.166 1.00 95.12 113 ARG A C 1
ATOM 775 O O . ARG A 1 113 ? -13.429 0.165 12.020 1.00 95.12 113 ARG A O 1
ATOM 782 N N . ARG A 1 114 ? -12.624 1.594 10.482 1.00 95.25 114 ARG A N 1
ATOM 783 C CA . ARG A 1 114 ? -13.695 2.588 10.661 1.00 95.25 114 ARG A CA 1
ATOM 784 C C . ARG A 1 114 ? -15.050 2.027 10.245 1.00 95.25 114 ARG A C 1
ATOM 786 O O . ARG A 1 114 ? -16.005 2.193 10.990 1.00 95.25 114 ARG A O 1
ATOM 793 N N . TYR A 1 115 ? -15.113 1.336 9.109 1.00 91.25 115 TYR A N 1
ATOM 794 C CA . TYR A 1 115 ? -16.347 0.738 8.610 1.00 91.25 115 TYR A CA 1
ATOM 795 C C . TYR A 1 115 ? -16.888 -0.322 9.577 1.00 91.25 115 TYR A C 1
ATOM 797 O O . TYR A 1 115 ? -18.048 -0.254 9.965 1.00 91.25 115 TYR A O 1
ATOM 805 N N . ALA A 1 116 ? -16.031 -1.232 10.051 1.00 91.00 116 ALA A N 1
ATOM 806 C CA . ALA A 1 116 ? -16.403 -2.222 11.062 1.00 91.00 116 ALA A CA 1
ATOM 807 C C . ALA A 1 116 ? -16.846 -1.570 12.385 1.00 91.00 116 ALA A C 1
ATOM 809 O O . ALA A 1 116 ? -17.839 -1.980 12.974 1.00 91.00 116 ALA A O 1
ATOM 810 N N . GLY A 1 117 ? -16.153 -0.520 12.838 1.00 94.25 117 GLY A N 1
ATOM 811 C CA . GLY A 1 117 ? -16.546 0.220 14.040 1.00 94.25 117 GLY A CA 1
ATOM 812 C C . GLY A 1 117 ? -17.917 0.892 13.910 1.00 94.25 117 GLY A C 1
ATOM 813 O O . GLY A 1 117 ? -18.702 0.866 14.855 1.00 94.25 117 GLY A O 1
ATOM 814 N N . GLN A 1 118 ? -18.224 1.458 12.740 1.00 94.25 118 GLN A N 1
ATOM 815 C CA . GLN A 1 118 ? -19.533 2.050 12.452 1.00 94.25 118 GLN A CA 1
ATOM 816 C C . GLN A 1 118 ? -20.642 1.000 12.406 1.00 94.25 118 GLN A C 1
ATOM 818 O O . GLN A 1 118 ? -21.713 1.243 12.954 1.00 94.25 118 GLN A O 1
ATOM 823 N N . ASP A 1 119 ? -20.383 -0.153 11.790 1.00 90.12 119 ASP A N 1
ATOM 824 C CA . ASP A 1 119 ? -21.345 -1.254 11.709 1.00 90.12 119 ASP A CA 1
ATOM 825 C C . ASP A 1 119 ? -21.680 -1.802 13.105 1.00 90.12 119 ASP A C 1
ATOM 827 O O . ASP A 1 119 ? -22.848 -1.875 13.483 1.00 90.12 119 ASP A O 1
ATOM 831 N N . THR A 1 120 ? -20.660 -2.038 13.938 1.00 93.50 120 THR A N 1
ATOM 832 C CA . THR A 1 120 ? -20.843 -2.441 15.340 1.00 93.50 120 THR A CA 1
ATOM 833 C C . THR A 1 120 ? -21.625 -1.398 16.143 1.00 93.50 120 THR A C 1
ATOM 835 O O . THR A 1 120 ? -22.534 -1.751 16.894 1.00 93.50 120 THR A O 1
ATOM 838 N N . ALA A 1 121 ? -21.309 -0.107 15.986 1.00 94.56 121 ALA A N 1
ATOM 839 C CA . ALA A 1 121 ? -22.023 0.965 16.682 1.00 94.56 121 ALA A CA 1
ATOM 840 C C . ALA A 1 121 ? -23.490 1.072 16.232 1.00 94.56 121 ALA A C 1
ATOM 842 O O . ALA A 1 121 ? -24.377 1.267 17.063 1.00 94.56 121 ALA A O 1
ATOM 843 N N . ALA A 1 122 ? -23.756 0.909 14.934 1.00 93.00 122 ALA A N 1
ATOM 844 C CA . ALA A 1 122 ? -25.109 0.896 14.390 1.00 93.00 122 ALA A CA 1
ATOM 845 C C . ALA A 1 122 ? -25.906 -0.315 14.896 1.00 93.00 122 ALA A C 1
ATOM 847 O O . ALA A 1 122 ? -27.045 -0.153 15.329 1.00 93.00 122 ALA A O 1
ATOM 848 N N . ALA A 1 123 ? -25.300 -1.505 14.914 1.00 92.50 123 ALA A N 1
ATOM 849 C CA . ALA A 1 123 ? -25.916 -2.709 15.462 1.00 92.50 123 ALA A CA 1
ATOM 850 C C . ALA A 1 123 ? -26.253 -2.546 16.953 1.00 92.50 123 ALA A C 1
ATOM 852 O O . ALA A 1 123 ? -27.357 -2.892 17.374 1.00 92.50 123 ALA A O 1
ATOM 853 N N . ALA A 1 124 ? -25.350 -1.953 17.740 1.00 93.94 124 ALA A N 1
ATOM 854 C CA . ALA A 1 124 ? -25.599 -1.654 19.149 1.00 93.94 124 ALA A CA 1
ATOM 855 C C . ALA A 1 124 ? -26.746 -0.647 19.336 1.00 93.94 124 ALA A C 1
ATOM 857 O O . ALA A 1 124 ? -27.617 -0.854 20.180 1.00 93.94 124 ALA A O 1
ATOM 858 N N . ALA A 1 125 ? -26.786 0.412 18.521 1.00 94.12 125 ALA A N 1
ATOM 859 C CA . ALA A 1 125 ? -27.864 1.397 18.559 1.00 94.12 125 ALA A CA 1
ATOM 860 C C . ALA A 1 125 ? -29.224 0.771 18.212 1.00 94.12 125 ALA A C 1
ATOM 862 O O . ALA A 1 125 ? -30.208 1.043 18.893 1.00 94.12 125 ALA A O 1
ATOM 863 N N . LEU A 1 126 ? -29.275 -0.101 17.200 1.00 89.62 126 LEU A N 1
ATOM 864 C CA . LEU A 1 126 ? -30.494 -0.824 16.826 1.00 89.62 126 LEU A CA 1
ATOM 865 C C . LEU A 1 126 ? -30.923 -1.829 17.902 1.00 89.62 126 LEU A C 1
ATOM 867 O O . LEU A 1 126 ? -32.110 -1.924 18.190 1.00 89.62 126 LEU A O 1
ATOM 871 N N . GLY A 1 127 ? -29.979 -2.531 18.533 1.00 90.38 127 GLY A N 1
ATOM 872 C CA . GLY A 1 127 ? -30.268 -3.451 19.638 1.00 90.38 127 GLY A CA 1
ATOM 873 C C . GLY A 1 127 ? -30.781 -2.754 20.903 1.00 90.38 127 GLY A C 1
ATOM 874 O O . GLY A 1 127 ? -31.515 -3.357 21.682 1.00 90.38 127 GLY A O 1
ATOM 875 N N . ALA A 1 128 ? -30.435 -1.479 21.096 1.00 91.00 128 ALA A N 1
ATOM 876 C CA . ALA A 1 128 ? -30.953 -0.661 22.190 1.00 91.00 128 ALA A CA 1
ATOM 877 C C . ALA A 1 128 ? -32.397 -0.178 21.953 1.00 91.00 128 ALA A C 1
ATOM 879 O O . ALA A 1 128 ? -33.084 0.201 22.905 1.00 91.00 128 ALA A O 1
ATOM 880 N N . VAL A 1 129 ? -32.879 -0.190 20.705 1.00 89.06 129 VAL A N 1
ATOM 881 C CA . VAL A 1 129 ? -34.270 0.147 20.396 1.00 89.06 129 VAL A CA 1
ATOM 882 C C . VAL A 1 129 ? -35.150 -1.0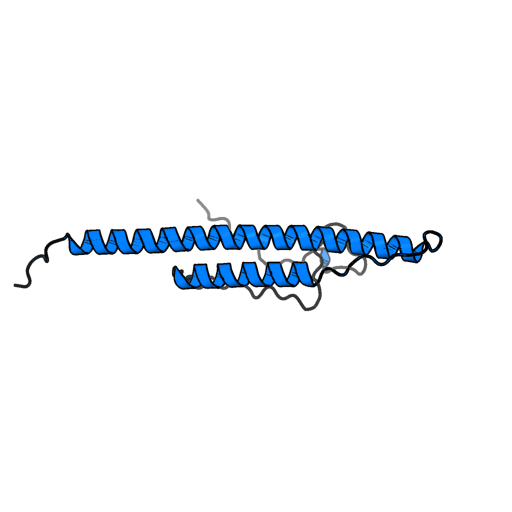38 20.779 1.00 89.06 129 VAL A C 1
ATOM 884 O O . VAL A 1 129 ? -35.056 -2.122 20.205 1.00 89.06 129 VAL A O 1
ATOM 887 N N . ARG A 1 130 ? -36.039 -0.828 21.757 1.00 80.56 130 ARG A N 1
ATOM 888 C CA . ARG A 1 130 ? -37.035 -1.834 22.135 1.00 80.56 130 ARG A CA 1
ATOM 889 C C . ARG A 1 130 ? -37.881 -2.175 20.903 1.00 80.56 130 ARG A C 1
ATOM 891 O O . ARG A 1 130 ? -38.324 -1.242 20.228 1.00 80.56 130 ARG A O 1
ATOM 898 N N . PRO A 1 131 ? -38.156 -3.462 20.627 1.00 78.19 131 PRO A N 1
ATOM 899 C CA . PRO A 1 131 ? -39.126 -3.828 19.610 1.00 78.19 131 PRO A CA 1
ATOM 900 C C . PRO A 1 131 ? -40.428 -3.083 19.900 1.00 78.19 131 PRO A C 1
ATOM 902 O O . PRO A 1 131 ? -41.004 -3.213 20.984 1.00 78.19 131 PRO A O 1
ATOM 905 N N . TRP A 1 132 ? -40.853 -2.249 18.957 1.00 77.31 132 TRP A N 1
ATOM 906 C CA . TRP A 1 132 ? -42.217 -1.754 18.934 1.00 77.31 132 TRP A CA 1
ATOM 907 C C . TRP A 1 132 ? -43.075 -3.001 18.717 1.00 77.31 132 TRP A C 1
ATOM 909 O O . TRP A 1 132 ? -42.816 -3.772 17.797 1.00 77.31 132 TRP A O 1
ATOM 919 N N . GLY A 1 133 ? -43.937 -3.289 19.689 1.00 69.56 133 GLY A N 1
ATOM 920 C CA . GLY A 1 133 ? -44.501 -4.616 19.906 1.00 69.56 133 GLY A CA 1
ATOM 921 C C . GLY A 1 133 ? -45.028 -5.293 18.642 1.00 69.56 133 GLY A C 1
ATOM 922 O O . GLY A 1 133 ? -45.689 -4.678 17.811 1.00 69.56 133 GLY A O 1
ATOM 923 N N . THR A 1 134 ? -44.771 -6.594 18.540 1.00 69.44 134 THR A N 1
ATOM 924 C CA . THR A 1 134 ? -45.644 -7.497 17.795 1.00 69.44 134 THR A CA 1
ATOM 925 C C . THR A 1 134 ? -46.959 -7.573 18.568 1.00 69.44 134 THR A C 1
ATOM 927 O O . THR A 1 134 ? -47.009 -8.193 19.634 1.00 69.44 134 THR A O 1
ATOM 930 N N . HIS A 1 135 ? -47.974 -6.862 18.089 1.00 60.34 135 HIS A N 1
ATOM 931 C CA . HIS A 1 135 ? -49.361 -7.180 18.412 1.00 60.34 135 HIS A CA 1
ATOM 932 C C . HIS A 1 135 ? -49.775 -8.450 17.669 1.00 60.34 135 HIS A C 1
ATOM 934 O O . HIS A 1 135 ? -49.268 -8.647 16.539 1.00 60.34 135 HIS A O 1
#

Foldseek 3Di:
DDDDDPPDPDDPDPQVPDPDGDPPDDPPDPPDDPPDPDVDPDDDALVVLLVQLVVLLVVLVVLLVPLDDLDDDDPVPPVSVVVSVVSVVSNVVSNVSSVVSNVSSVVSNVVSVVVVVVVVVVVVVVVPDDPPDDD

Radius of gyration: 25.53 Å; chains: 1; bounding box: 84×35×61 Å

Sequence (135 aa):
MRRRRPPHVNAPTPCDRGDVRPPGCPASIPGVEVAGGTRARLRVTADGLQALAGRCATLAGELSAAVAPSGAVLSWQANAVAVNAAHARAGAAAAAVSARMRATAAALGQAARRYAGQDTAAAAALGAVRPWGTH

Organism: Mycobacterium tuberculosis (strain ATCC 25618 / H37Rv) (NCBI:txid83332)

pLDDT: mean 77.13, std 17.5, range [44.88, 97.44]

Secondary structure (DSSP, 8-state):
----PPP-TTPPPGGGS-SSPPTT-----TT--------------HHHHHHHHHHHHHHHHHHHHH-PPPPP--TT-HHHHHHHHHHHHHHHHHHHHHHHHHHHHHHHHHHHHHHHHHHHHHHHHHHHSPPPP--